Protein AF-A0A2V8P0C4-F1 (afdb_monomer)

pLDDT: mean 92.8, std 8.87, range [53.69, 98.69]

Mean predicted aligned error: 3.88 Å

Nearest PDB structures (foldseek):
  5lyp-assembly1_A  TM=5.791E-01  e=6.170E-03  Saccharomyces cerevisiae
  6fdp-assembly1_A  TM=5.799E-01  e=1.226E-02  Homo sapiens
  5lyn-assembly1_B  TM=6.003E-01  e=1.816E-02  Saccharomyces cerevisiae
  7o04-assembly1_B  TM=5.381E-01  e=5.613E-02  Shigella flexneri
  7qij-assembly2_LC  TM=5.746E-01  e=1.176E+00  Yersinia enterocolitica

Solvent-accessible surface area (backbone atoms only — not comparable to full-atom values): 7262 Å² total; per-residue (Å²): 135,60,73,71,58,55,54,53,35,53,48,24,46,50,52,14,50,54,26,43,75,69,69,37,25,73,61,13,38,52,26,28,52,52,24,42,70,75,44,77,85,46,58,66,54,46,22,55,35,18,18,30,26,21,70,63,68,40,47,69,63,16,52,52,42,52,54,48,64,75,67,50,89,65,84,62,58,38,49,48,49,16,49,25,29,40,37,68,64,38,53,69,61,17,53,54,25,43,51,51,17,58,78,66,66,43,73,73,58,81,47,53,90,75,44,72,79,44,61,88,43,66,83,37,69,71,47,52,50,48,38,55,74,75,71,103

Foldseek 3Di:
DDPVLVVQLVVLQVQLLVCVVVVVLVSSLVSLVVSCVSPPDDLLSLLSNLLSCLSVVVPVSSVVSLVCSVPDPDDHQLQSSLLSCLSNVVQVSSLVSLVVNVVVVPPVCVCVVPRPSCVVVPPPPSSVVSCVSVPD

Sequence (136 aa):
MNASLASVLAGHIFLGYIFAAKKRYPEAIAEYQKALSLEKESTSTECYLGYAYAMSGKHSEALALLQKLKTTKEYVSPAELAILCVGLGNKEEALDLLGKAYEAHDLQLRHLNVEPHNDSLRAEPRFQDLVRRVGL

Secondary structure (DSSP, 8-state):
--HHHHHHHHHHHHHHHHHHHTT-HHHHHHHHHHHHHHSS--HHHHHHHHHHHHHTT-HHHHHHHHHHHHH-SS---HHHHHHHHHHTT-HHHHHHHHHHHHHTT-GGGGGTTT-GGGGGTTT-HHHHHHHHHHT-

Radius of gyration: 14.5 Å; Cα contacts (8 Å, |Δi|>4): 176; chains: 1; bounding box: 34×32×40 Å

Structure (mmCIF, N/CA/C/O backbone):
data_AF-A0A2V8P0C4-F1
#
_entry.id   AF-A0A2V8P0C4-F1
#
loop_
_atom_site.group_PDB
_atom_site.id
_atom_site.type_symbol
_atom_site.label_atom_id
_atom_site.label_alt_id
_atom_site.label_comp_id
_atom_site.label_asym_id
_atom_site.label_entity_id
_atom_site.label_seq_id
_atom_site.pdbx_PDB_ins_code
_atom_site.Cartn_x
_atom_site.Cartn_y
_atom_site.Cartn_z
_atom_site.occupancy
_atom_site.B_iso_or_equiv
_atom_site.auth_seq_id
_atom_site.auth_comp_id
_atom_site.auth_asym_id
_atom_site.auth_atom_id
_atom_site.pdbx_PDB_model_num
ATOM 1 N N . MET A 1 1 ? 17.625 8.978 19.530 1.00 53.69 1 MET A N 1
ATOM 2 C CA . MET A 1 1 ? 17.038 7.637 19.313 1.00 53.69 1 MET A CA 1
ATOM 3 C C . MET A 1 1 ? 18.115 6.598 19.620 1.00 53.69 1 MET A C 1
ATOM 5 O O . MET A 1 1 ? 19.199 6.720 19.067 1.00 53.69 1 MET A O 1
ATOM 9 N N . ASN A 1 2 ? 17.900 5.674 20.565 1.00 56.72 2 ASN A N 1
ATOM 10 C CA . ASN A 1 2 ? 18.913 4.680 20.958 1.00 56.72 2 ASN A CA 1
ATOM 11 C C . ASN A 1 2 ? 18.925 3.526 19.934 1.00 56.72 2 ASN A C 1
ATOM 13 O O . ASN A 1 2 ? 17.853 3.044 19.572 1.00 56.72 2 ASN A O 1
ATOM 17 N N . ALA A 1 3 ? 20.097 3.077 19.472 1.00 62.91 3 ALA A N 1
ATOM 18 C CA . ALA A 1 3 ? 20.230 2.099 18.378 1.00 62.91 3 ALA A CA 1
ATOM 19 C C . ALA A 1 3 ? 19.477 0.773 18.630 1.00 62.91 3 ALA A C 1
ATOM 21 O O . ALA A 1 3 ? 19.009 0.137 17.691 1.00 62.91 3 ALA A O 1
ATOM 22 N N . SER A 1 4 ? 19.302 0.402 19.903 1.00 62.56 4 SER A N 1
ATOM 23 C CA . SER A 1 4 ? 18.531 -0.771 20.343 1.00 62.56 4 SER A CA 1
ATOM 24 C C . SER A 1 4 ? 17.017 -0.646 20.100 1.00 62.56 4 SER A C 1
ATOM 26 O O . SER A 1 4 ? 16.356 -1.620 19.764 1.00 62.56 4 SER A O 1
ATOM 28 N N . LEU A 1 5 ? 16.444 0.556 20.209 1.00 63.19 5 LEU A N 1
ATOM 29 C CA . LEU A 1 5 ? 15.011 0.762 19.952 1.00 63.19 5 LEU A CA 1
ATOM 30 C C . LEU A 1 5 ? 14.708 0.790 18.450 1.00 63.19 5 LEU A C 1
ATOM 32 O O . LEU A 1 5 ? 13.684 0.267 18.020 1.00 63.19 5 LEU A O 1
ATOM 36 N N . ALA A 1 6 ? 15.627 1.337 17.651 1.00 62.94 6 ALA A N 1
ATOM 37 C CA . ALA A 1 6 ? 15.503 1.367 16.196 1.00 62.94 6 ALA A CA 1
ATOM 38 C C . ALA A 1 6 ? 15.567 -0.041 15.573 1.00 62.94 6 ALA A C 1
ATOM 40 O O . ALA A 1 6 ? 14.825 -0.331 14.637 1.00 62.94 6 ALA A O 1
ATOM 41 N N . SER A 1 7 ? 16.408 -0.939 16.104 1.00 66.19 7 SER A N 1
ATOM 42 C CA . SER A 1 7 ? 16.492 -2.323 15.618 1.00 66.19 7 SER A CA 1
ATOM 43 C C . SER A 1 7 ? 15.249 -3.149 15.966 1.00 66.19 7 SER A C 1
ATOM 45 O O . SER A 1 7 ? 14.793 -3.939 15.141 1.00 66.19 7 SER A O 1
ATOM 47 N N . VAL A 1 8 ? 14.661 -2.936 17.148 1.00 76.88 8 VAL A N 1
ATOM 48 C CA . VAL A 1 8 ? 13.409 -3.594 17.560 1.00 76.88 8 VAL A CA 1
ATOM 49 C C . VAL A 1 8 ? 12.229 -3.107 16.714 1.00 76.88 8 VAL A C 1
ATOM 51 O O . VAL A 1 8 ? 11.462 -3.925 16.209 1.00 76.88 8 VAL A O 1
ATOM 54 N N . LEU A 1 9 ? 12.125 -1.795 16.482 1.00 81.81 9 LEU A N 1
ATOM 55 C CA . LEU A 1 9 ? 11.131 -1.197 15.586 1.00 81.81 9 LEU A CA 1
ATOM 56 C C . LEU A 1 9 ? 11.216 -1.782 14.166 1.00 81.81 9 LEU A C 1
ATOM 58 O O . LEU A 1 9 ? 10.221 -2.286 13.642 1.00 81.81 9 LEU A O 1
ATOM 62 N N . ALA A 1 10 ? 12.408 -1.755 13.560 1.00 80.50 10 ALA A N 1
ATOM 63 C CA . ALA A 1 10 ? 12.626 -2.273 12.210 1.00 80.50 10 ALA A CA 1
ATOM 64 C C . ALA A 1 10 ? 12.294 -3.773 12.104 1.00 80.50 10 ALA A C 1
ATOM 66 O O . ALA A 1 10 ? 11.757 -4.219 11.089 1.00 80.50 10 ALA A O 1
ATOM 67 N N . GLY A 1 11 ? 12.553 -4.543 13.168 1.00 87.00 11 GLY A N 1
ATOM 68 C CA . GLY A 1 11 ? 12.177 -5.953 13.257 1.00 87.00 11 GLY A CA 1
ATOM 69 C C . GLY A 1 11 ? 10.665 -6.174 13.177 1.00 87.00 11 GLY A C 1
ATOM 70 O O . GLY A 1 11 ? 10.216 -7.036 12.421 1.00 87.00 11 GLY A O 1
ATOM 71 N N . HIS A 1 12 ? 9.874 -5.371 13.894 1.00 91.38 12 HIS A N 1
ATOM 72 C CA . HIS A 1 12 ? 8.411 -5.445 13.844 1.00 91.38 12 HIS A CA 1
ATOM 73 C C . HIS A 1 12 ? 7.854 -5.080 12.461 1.00 91.38 12 HIS A C 1
ATOM 75 O O . HIS A 1 12 ? 6.996 -5.791 11.940 1.00 91.38 12 HIS A O 1
ATOM 81 N N . ILE A 1 13 ? 8.382 -4.034 11.816 1.00 91.38 13 ILE A N 1
ATOM 82 C CA . ILE A 1 13 ? 7.963 -3.643 10.458 1.00 91.38 13 ILE A CA 1
ATOM 83 C C . ILE A 1 13 ? 8.258 -4.770 9.459 1.00 91.38 13 ILE A C 1
ATOM 85 O O . ILE A 1 13 ? 7.388 -5.154 8.674 1.00 91.38 13 ILE A O 1
ATOM 89 N N . PHE A 1 14 ? 9.463 -5.346 9.517 1.00 92.44 14 PHE A N 1
ATOM 90 C CA . PHE A 1 14 ? 9.853 -6.428 8.617 1.00 92.44 14 PHE A CA 1
ATOM 91 C C . PHE A 1 14 ? 9.024 -7.698 8.844 1.00 92.44 14 PHE A C 1
ATOM 93 O O . PHE A 1 14 ? 8.542 -8.297 7.884 1.00 92.44 14 PHE A O 1
ATOM 100 N N . LEU A 1 15 ? 8.788 -8.094 10.100 1.00 94.81 15 LEU A N 1
ATOM 101 C CA . LEU A 1 15 ? 7.903 -9.22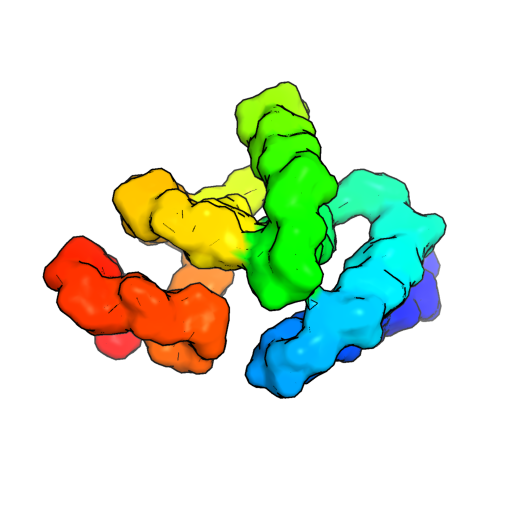0 10.410 1.00 94.81 15 LEU A CA 1
ATOM 102 C C . LEU A 1 15 ? 6.480 -8.978 9.903 1.00 94.81 15 LEU A C 1
ATOM 104 O O . LEU A 1 15 ? 5.899 -9.879 9.297 1.00 94.81 15 LEU A O 1
ATOM 108 N N . GLY A 1 16 ? 5.950 -7.766 10.086 1.00 96.00 16 GLY A N 1
ATOM 109 C CA . GLY A 1 16 ? 4.649 -7.373 9.552 1.00 96.00 16 GLY A CA 1
ATOM 110 C C . GLY A 1 16 ? 4.574 -7.562 8.038 1.00 96.00 16 GLY A C 1
ATOM 111 O O . GLY A 1 16 ? 3.650 -8.205 7.535 1.00 96.00 16 GLY A O 1
ATOM 112 N N . TYR A 1 17 ? 5.605 -7.110 7.323 1.00 92.81 17 TYR A N 1
ATOM 113 C CA . TYR A 1 17 ? 5.711 -7.257 5.872 1.00 92.81 17 TYR A CA 1
ATOM 114 C C . TYR A 1 17 ? 5.753 -8.731 5.442 1.00 92.81 17 TYR A C 1
ATOM 116 O O . TYR A 1 17 ? 5.000 -9.148 4.560 1.00 92.81 17 TYR A O 1
ATOM 124 N N . ILE A 1 18 ? 6.554 -9.561 6.117 1.00 94.38 18 ILE A N 1
ATOM 125 C CA . ILE A 1 18 ? 6.635 -11.000 5.830 1.00 94.38 18 ILE A CA 1
ATOM 126 C C . ILE A 1 18 ? 5.305 -11.712 6.108 1.00 94.38 18 ILE A C 1
ATOM 128 O O . ILE A 1 18 ? 4.900 -12.590 5.339 1.00 94.38 18 ILE A O 1
ATOM 132 N N . PHE A 1 19 ? 4.601 -11.355 7.183 1.00 97.12 19 PHE A N 1
ATOM 133 C CA . PHE A 1 19 ? 3.277 -11.906 7.461 1.00 97.12 19 PHE A CA 1
ATOM 134 C C . PHE A 1 19 ? 2.255 -11.483 6.402 1.00 97.12 19 PHE A C 1
ATOM 136 O O . PHE A 1 19 ? 1.519 -12.339 5.905 1.00 97.12 19 PHE A O 1
ATOM 143 N N . ALA A 1 20 ? 2.258 -10.215 5.985 1.00 95.56 20 ALA A N 1
ATOM 144 C CA . ALA A 1 20 ? 1.381 -9.714 4.930 1.00 95.56 20 ALA A CA 1
ATOM 145 C C . ALA A 1 20 ? 1.635 -10.424 3.588 1.00 95.56 20 ALA A C 1
ATOM 147 O O . ALA A 1 20 ? 0.683 -10.857 2.938 1.00 95.56 20 ALA A O 1
ATOM 148 N N . ALA A 1 21 ? 2.902 -10.641 3.214 1.00 92.62 21 ALA A N 1
ATOM 149 C CA . ALA A 1 21 ? 3.279 -11.401 2.019 1.00 92.62 21 ALA A CA 1
ATOM 150 C C . ALA A 1 21 ? 2.792 -12.862 2.072 1.00 92.62 21 ALA A C 1
ATOM 152 O O . ALA A 1 21 ? 2.384 -13.432 1.062 1.00 92.62 21 ALA A O 1
ATOM 153 N N . LYS A 1 22 ? 2.756 -13.463 3.269 1.00 94.88 22 LYS A N 1
ATOM 154 C CA . LYS A 1 22 ? 2.175 -14.795 3.518 1.00 94.88 22 LYS A CA 1
ATOM 155 C C . LYS A 1 22 ? 0.648 -14.788 3.671 1.00 94.88 22 LYS A C 1
ATOM 157 O O . LYS A 1 22 ? 0.082 -15.819 4.028 1.00 94.88 22 LYS A O 1
ATOM 162 N N . LYS A 1 23 ? -0.016 -13.650 3.434 1.00 95.56 23 LYS A N 1
ATOM 163 C CA . LYS A 1 23 ? -1.462 -13.438 3.636 1.00 95.56 23 LYS A CA 1
ATOM 164 C C . LYS A 1 23 ? -1.934 -13.695 5.076 1.00 95.56 23 LYS A C 1
ATOM 166 O O . LYS A 1 23 ? -3.114 -13.922 5.329 1.00 95.56 23 LYS A O 1
ATOM 171 N N . ARG A 1 24 ? -1.012 -13.638 6.040 1.00 98.00 24 ARG A N 1
ATOM 172 C CA . ARG A 1 24 ? -1.255 -13.757 7.485 1.00 98.00 24 ARG A CA 1
ATOM 173 C C . ARG A 1 24 ? -1.523 -12.373 8.067 1.00 98.00 24 ARG A C 1
ATOM 175 O O . ARG A 1 24 ? -0.720 -11.807 8.803 1.00 98.00 24 ARG A O 1
ATOM 182 N N . TYR A 1 25 ? -2.631 -11.780 7.635 1.00 97.88 25 TYR A N 1
ATOM 183 C CA . TYR A 1 25 ? -2.948 -10.386 7.938 1.00 97.88 25 TYR A CA 1
ATOM 184 C C . TYR A 1 25 ? -3.157 -10.089 9.434 1.00 97.88 25 TYR A C 1
ATOM 186 O O . TYR A 1 25 ? -2.696 -9.035 9.866 1.00 97.88 25 TYR A O 1
ATOM 194 N N . PRO A 1 26 ? -3.777 -10.964 10.256 1.00 98.19 26 PRO A N 1
ATOM 195 C CA . PRO A 1 26 ? -3.891 -10.719 11.696 1.00 98.19 26 PRO A CA 1
ATOM 196 C C . PRO A 1 26 ? -2.533 -10.551 12.389 1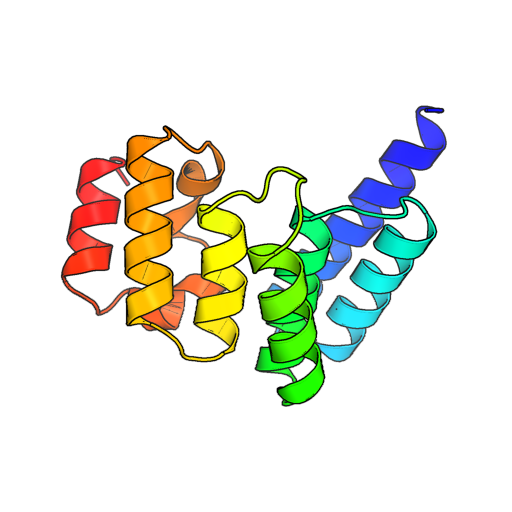.00 98.19 26 PRO A C 1
ATOM 198 O O . PRO A 1 26 ? -2.359 -9.634 13.190 1.00 98.19 26 PRO A O 1
ATOM 201 N N . GLU A 1 27 ? -1.557 -11.392 12.050 1.00 98.19 27 GLU A N 1
ATOM 202 C CA . GLU A 1 27 ? -0.196 -11.290 12.575 1.00 98.19 27 GLU A CA 1
ATOM 203 C C . GLU A 1 27 ? 0.525 -10.055 12.032 1.00 98.19 27 GLU A C 1
ATOM 205 O O . GLU A 1 27 ? 1.183 -9.356 12.798 1.00 98.19 27 GLU A O 1
ATOM 210 N N . ALA A 1 28 ? 0.345 -9.728 10.747 1.00 98.00 28 ALA A N 1
ATOM 211 C CA . ALA A 1 28 ? 0.899 -8.506 10.167 1.00 98.00 28 ALA A CA 1
ATOM 212 C C . ALA A 1 28 ? 0.413 -7.249 10.906 1.00 98.00 28 ALA A C 1
ATOM 214 O O . ALA A 1 28 ? 1.216 -6.407 11.303 1.00 98.00 28 ALA A O 1
ATOM 215 N N . ILE A 1 29 ? -0.899 -7.164 11.155 1.00 98.50 29 ILE A N 1
ATOM 216 C CA . ILE A 1 29 ? -1.530 -6.077 11.914 1.00 98.50 29 ILE A CA 1
ATOM 217 C C . ILE A 1 29 ? -0.909 -5.962 13.307 1.00 98.50 29 ILE A C 1
ATOM 219 O O . ILE A 1 29 ? -0.551 -4.860 13.717 1.00 98.50 29 ILE A O 1
ATOM 223 N N . ALA A 1 30 ? -0.761 -7.080 14.023 1.00 97.62 30 ALA A N 1
ATOM 224 C CA . ALA A 1 30 ? -0.200 -7.074 15.371 1.00 97.62 30 ALA A CA 1
ATOM 225 C C . ALA A 1 30 ? 1.243 -6.545 15.392 1.00 97.62 30 ALA A C 1
ATOM 227 O O . ALA A 1 30 ? 1.599 -5.766 16.276 1.00 97.62 30 ALA A O 1
ATOM 228 N N . GLU A 1 31 ? 2.071 -6.928 14.419 1.00 97.56 31 GLU A N 1
ATOM 229 C CA . GLU A 1 31 ? 3.457 -6.461 14.335 1.00 97.56 31 GLU A CA 1
ATOM 230 C C . GLU A 1 31 ? 3.551 -4.977 13.947 1.00 97.56 31 GLU A C 1
ATOM 232 O O . GLU A 1 31 ? 4.283 -4.226 14.591 1.00 97.56 31 GLU A O 1
ATOM 237 N N . TYR A 1 32 ? 2.749 -4.500 12.991 1.00 96.88 32 TYR A N 1
ATOM 238 C CA . TYR A 1 32 ? 2.710 -3.070 12.661 1.00 96.88 32 TYR A CA 1
ATOM 239 C C . TYR A 1 32 ? 2.186 -2.206 13.816 1.00 96.88 32 TYR A C 1
ATOM 241 O O . TYR A 1 32 ? 2.710 -1.123 14.065 1.00 96.88 32 TYR A O 1
ATOM 249 N N . GLN A 1 33 ? 1.194 -2.685 14.572 1.00 95.81 33 GLN A N 1
ATOM 250 C CA . GLN A 1 33 ? 0.712 -1.994 15.772 1.00 95.81 33 GLN A CA 1
ATOM 251 C C . GLN A 1 33 ? 1.791 -1.914 16.860 1.00 95.81 33 GLN A C 1
ATOM 253 O O . GLN A 1 33 ? 1.937 -0.870 17.496 1.00 95.81 33 GLN A O 1
ATOM 258 N N . LYS A 1 34 ? 2.583 -2.979 17.056 1.00 94.44 34 LYS A N 1
ATOM 259 C CA . LYS A 1 34 ? 3.744 -2.940 17.959 1.00 94.44 34 LYS A CA 1
ATOM 260 C C . LYS A 1 34 ? 4.775 -1.922 17.486 1.00 94.44 34 LYS A C 1
ATOM 262 O O . LYS A 1 34 ? 5.228 -1.126 18.305 1.00 94.44 34 LYS A O 1
ATOM 267 N N . ALA A 1 35 ? 5.093 -1.888 16.190 1.00 93.00 35 ALA A N 1
ATOM 268 C CA . ALA A 1 35 ? 5.996 -0.884 15.629 1.00 93.00 35 ALA A CA 1
ATOM 269 C C . ALA A 1 35 ? 5.509 0.547 15.931 1.00 93.00 35 ALA A C 1
ATOM 271 O O . ALA A 1 35 ? 6.250 1.337 16.512 1.00 93.00 35 ALA A O 1
ATOM 272 N N . LEU A 1 36 ? 4.230 0.841 15.674 1.00 92.19 36 LEU A N 1
ATOM 273 C CA . LEU A 1 36 ? 3.622 2.152 15.954 1.00 92.19 36 LEU A CA 1
ATOM 274 C C . LEU A 1 36 ? 3.513 2.495 17.451 1.00 92.19 36 LEU A C 1
ATOM 276 O O . LEU A 1 36 ? 3.360 3.660 17.814 1.00 92.19 36 LEU A O 1
ATOM 280 N N . SER A 1 37 ? 3.574 1.500 18.340 1.00 90.94 37 SER A N 1
ATOM 281 C CA . SER A 1 37 ? 3.641 1.737 19.789 1.00 90.94 37 SER A CA 1
ATOM 282 C C . SER A 1 37 ? 5.035 2.173 20.256 1.00 90.94 37 SER A C 1
ATOM 284 O O . SER A 1 37 ? 5.151 2.851 21.276 1.00 90.94 37 SER A O 1
ATOM 286 N N . LEU A 1 38 ? 6.080 1.794 19.509 1.00 87.50 38 LEU A N 1
ATOM 287 C CA . LEU A 1 38 ? 7.479 2.134 19.787 1.00 87.50 38 LEU A CA 1
ATOM 288 C C . LEU A 1 38 ? 7.883 3.457 19.132 1.00 87.50 38 LEU A C 1
ATOM 290 O O . LEU A 1 38 ? 8.609 4.244 19.737 1.00 87.50 38 LEU A O 1
ATOM 294 N N . GLU A 1 39 ? 7.397 3.704 17.917 1.00 80.19 39 GLU A N 1
ATOM 295 C CA . GLU A 1 39 ? 7.503 4.982 17.223 1.00 80.19 39 GLU A CA 1
ATOM 296 C C . GLU A 1 39 ? 6.098 5.478 16.909 1.00 80.19 39 GLU A C 1
ATOM 298 O O . GLU A 1 39 ? 5.419 5.000 15.998 1.00 80.19 39 GLU A O 1
ATOM 303 N N . LYS A 1 40 ? 5.654 6.443 17.711 1.00 71.94 40 LYS A N 1
ATOM 304 C CA . LYS A 1 40 ? 4.382 7.104 17.476 1.00 71.94 40 LYS A CA 1
ATOM 305 C C . LYS A 1 40 ? 4.550 7.963 16.221 1.00 71.94 40 LYS A C 1
ATOM 307 O O . LYS A 1 40 ? 5.399 8.842 16.235 1.00 71.94 40 LYS A O 1
ATOM 312 N N . GLU A 1 41 ? 3.738 7.689 15.198 1.00 74.12 41 GLU A N 1
ATOM 313 C CA . GLU A 1 41 ? 3.657 8.436 13.924 1.00 74.12 41 GLU A CA 1
ATOM 314 C C . GLU A 1 41 ? 4.731 8.051 12.885 1.00 74.12 41 GLU A C 1
ATOM 316 O O . GLU A 1 41 ? 5.663 8.787 12.591 1.00 74.12 41 GLU A O 1
ATOM 321 N N . SER A 1 42 ? 4.557 6.868 12.281 1.00 91.12 42 SER A N 1
ATOM 322 C CA . SER A 1 42 ? 5.297 6.430 11.089 1.00 91.12 42 SER A CA 1
ATOM 323 C C . SER A 1 42 ? 4.326 6.262 9.919 1.00 91.12 42 SER A C 1
ATOM 325 O O . SER A 1 42 ? 3.630 5.247 9.831 1.00 91.12 42 SER A O 1
ATOM 327 N N . THR A 1 43 ? 4.271 7.242 9.011 1.00 94.75 43 THR A N 1
ATOM 328 C CA . THR A 1 43 ? 3.353 7.232 7.851 1.00 94.75 43 THR A CA 1
ATOM 329 C C . THR A 1 43 ? 3.541 5.999 6.961 1.00 94.75 43 THR A C 1
ATOM 331 O O . THR A 1 43 ? 2.563 5.423 6.486 1.00 94.75 43 THR A O 1
ATOM 334 N N . SER A 1 44 ? 4.784 5.535 6.808 1.00 93.25 44 SER A N 1
ATOM 335 C CA . SER A 1 44 ? 5.131 4.289 6.110 1.00 93.25 44 SER A CA 1
ATOM 336 C C . SER A 1 44 ? 4.491 3.067 6.783 1.00 93.25 44 SER A C 1
ATOM 338 O O . SER A 1 44 ? 3.740 2.317 6.153 1.00 93.25 44 SER A O 1
ATOM 340 N N . THR A 1 45 ? 4.691 2.901 8.097 1.00 95.81 45 THR A N 1
ATOM 341 C CA . THR A 1 45 ? 4.095 1.786 8.857 1.00 95.81 45 THR A CA 1
ATOM 342 C C . THR A 1 45 ? 2.565 1.841 8.832 1.00 95.81 45 THR A C 1
ATOM 344 O O . THR A 1 45 ? 1.907 0.805 8.752 1.00 95.81 45 THR A O 1
ATOM 347 N N . GLU A 1 46 ? 1.983 3.041 8.843 1.00 97.44 46 GLU A N 1
ATOM 348 C CA . GLU A 1 46 ? 0.540 3.249 8.710 1.00 97.44 46 GLU A CA 1
ATOM 349 C C . GLU A 1 46 ? 0.002 2.834 7.333 1.00 97.44 46 GLU A C 1
ATOM 351 O O . GLU A 1 46 ? -1.073 2.234 7.270 1.00 97.44 46 GLU A O 1
ATOM 356 N N . CYS A 1 47 ? 0.742 3.066 6.242 1.00 97.50 47 CYS A N 1
ATOM 357 C CA . CYS A 1 47 ? 0.367 2.580 4.909 1.00 97.50 47 CYS A CA 1
ATOM 358 C C . CYS A 1 47 ? 0.295 1.046 4.876 1.00 97.50 47 CYS A C 1
ATOM 360 O O . CYS A 1 47 ? -0.710 0.475 4.440 1.00 97.50 47 CYS A O 1
ATOM 362 N N . TYR A 1 48 ? 1.322 0.366 5.401 1.00 96.94 48 TYR A N 1
ATOM 363 C CA . TYR A 1 48 ? 1.346 -1.098 5.457 1.00 96.94 48 TYR A CA 1
ATOM 364 C C . TYR A 1 48 ? 0.274 -1.677 6.388 1.00 96.94 48 TYR A C 1
ATOM 366 O O . TYR A 1 48 ? -0.367 -2.679 6.056 1.00 96.94 48 TYR A O 1
ATOM 374 N N . LEU A 1 49 ? 0.029 -1.031 7.533 1.00 98.00 49 LEU A N 1
ATOM 375 C CA . LEU A 1 49 ? -1.055 -1.406 8.438 1.00 98.00 49 LEU A CA 1
ATOM 376 C C . LEU A 1 49 ? -2.418 -1.265 7.755 1.00 98.00 49 LEU A C 1
ATOM 378 O O . LEU A 1 49 ? -3.242 -2.175 7.840 1.00 98.00 49 LEU A O 1
ATOM 382 N N . GLY A 1 50 ? -2.647 -0.159 7.046 1.00 98.31 50 GLY A N 1
ATOM 383 C CA . GLY A 1 50 ? -3.870 0.048 6.284 1.00 98.31 50 GLY A CA 1
ATOM 384 C C . GLY A 1 50 ? -4.069 -1.029 5.215 1.00 98.31 50 GLY A C 1
ATOM 385 O O . GLY A 1 50 ? -5.174 -1.551 5.077 1.00 98.31 50 GLY A O 1
ATOM 386 N N . TYR A 1 51 ? -3.007 -1.407 4.495 1.00 98.19 51 TYR A N 1
ATOM 387 C CA . TYR A 1 51 ? -3.067 -2.497 3.519 1.00 98.19 51 TYR A CA 1
ATOM 388 C C . TYR A 1 51 ? -3.478 -3.812 4.191 1.00 98.19 51 TYR A C 1
ATOM 390 O O . TYR A 1 51 ? -4.396 -4.489 3.729 1.00 98.19 51 TYR A O 1
ATOM 398 N N . ALA A 1 52 ? -2.862 -4.154 5.327 1.00 98.19 52 ALA A N 1
ATOM 399 C CA . ALA A 1 52 ? -3.213 -5.359 6.073 1.00 98.19 52 ALA A CA 1
ATOM 400 C C . ALA A 1 52 ? -4.657 -5.320 6.613 1.00 98.19 52 ALA A C 1
ATOM 402 O O . ALA A 1 52 ? -5.344 -6.346 6.618 1.00 98.19 52 ALA A O 1
ATOM 403 N N . TYR A 1 53 ? -5.160 -4.149 7.020 1.00 98.69 53 TYR A N 1
ATOM 404 C CA . TYR A 1 53 ? -6.572 -3.978 7.365 1.00 98.69 53 TYR A CA 1
ATOM 405 C C . TYR A 1 53 ? -7.486 -4.243 6.170 1.00 98.69 53 TYR A C 1
ATOM 407 O O . TYR A 1 53 ? -8.386 -5.076 6.279 1.00 98.69 53 TYR A O 1
ATOM 415 N N . ALA A 1 54 ? -7.221 -3.627 5.019 1.00 98.31 54 ALA A N 1
ATOM 416 C CA . ALA A 1 54 ? -8.044 -3.808 3.828 1.00 98.31 54 ALA A CA 1
ATOM 417 C C . ALA A 1 54 ? -8.095 -5.287 3.404 1.00 98.31 54 ALA A C 1
ATOM 419 O O . ALA A 1 54 ? -9.171 -5.872 3.277 1.00 98.31 54 ALA A O 1
ATOM 420 N N . MET A 1 55 ? -6.931 -5.939 3.336 1.00 97.62 55 MET A N 1
ATOM 421 C CA . MET A 1 55 ? -6.822 -7.348 2.950 1.00 97.62 55 MET A CA 1
ATOM 422 C C . MET A 1 55 ? -7.411 -8.334 3.974 1.00 97.62 55 MET A C 1
ATOM 424 O O . MET A 1 55 ? -7.743 -9.463 3.616 1.00 97.62 55 MET A O 1
ATOM 428 N N . SER A 1 56 ? -7.570 -7.929 5.240 1.00 97.94 56 SER A N 1
ATOM 429 C CA . SER A 1 56 ? -8.249 -8.724 6.279 1.00 97.94 56 SER A CA 1
ATOM 430 C C . SER A 1 56 ? -9.754 -8.454 6.383 1.00 97.94 56 SER A C 1
ATOM 432 O O . SER A 1 56 ? -10.406 -8.968 7.291 1.00 97.94 56 SER A O 1
ATOM 434 N N . GLY A 1 57 ? -10.319 -7.653 5.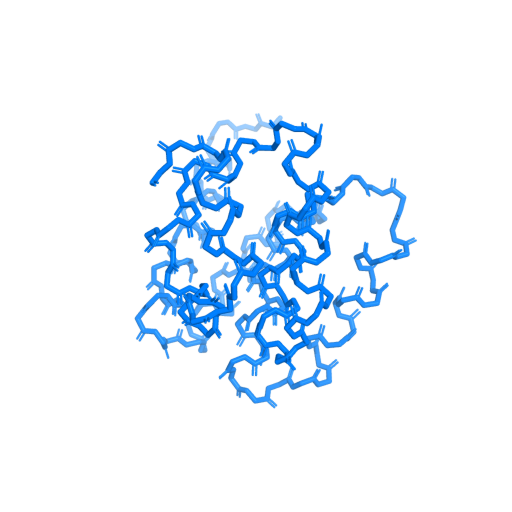475 1.00 97.75 57 GLY A N 1
ATOM 435 C CA . GLY A 1 57 ? -11.738 -7.296 5.466 1.00 97.75 57 GLY A CA 1
ATOM 436 C C . GLY A 1 57 ? -12.102 -6.118 6.375 1.00 97.75 57 GLY A C 1
ATOM 437 O O . GLY A 1 57 ? -13.253 -5.679 6.360 1.00 97.75 57 GLY A O 1
ATOM 438 N N . LYS A 1 58 ? -11.136 -5.550 7.104 1.00 98.50 58 LYS A N 1
ATOM 439 C CA . LYS A 1 58 ? -11.287 -4.387 7.994 1.00 98.50 58 LYS A CA 1
ATOM 440 C C . LYS A 1 58 ? -11.260 -3.072 7.207 1.00 98.50 58 LYS A C 1
ATOM 442 O O . LYS A 1 58 ? -10.374 -2.232 7.354 1.00 98.50 58 LYS A O 1
ATOM 447 N N . HIS A 1 59 ? -12.222 -2.928 6.298 1.00 97.69 59 HIS A N 1
ATOM 448 C CA . HIS A 1 59 ? -12.268 -1.826 5.333 1.00 97.69 59 HIS A CA 1
ATOM 449 C C . HIS A 1 59 ? -12.421 -0.462 6.009 1.00 97.69 59 HIS A C 1
ATOM 451 O O . HIS A 1 59 ? -11.797 0.504 5.577 1.00 97.69 59 HIS A O 1
ATOM 457 N N . SER A 1 60 ? -13.210 -0.379 7.082 1.00 98.31 60 S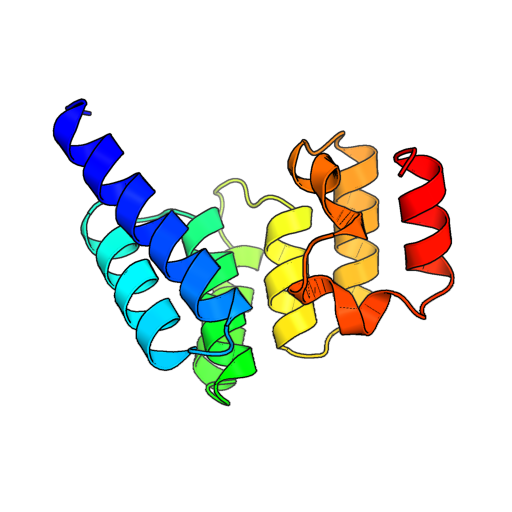ER A N 1
ATOM 458 C CA . SER A 1 60 ? -13.426 0.868 7.820 1.00 98.31 60 SER A CA 1
ATOM 459 C C . SER A 1 60 ? -12.122 1.408 8.412 1.00 98.31 60 SER A C 1
ATOM 461 O O . SER A 1 60 ? -11.825 2.593 8.273 1.00 98.31 60 SER A O 1
ATOM 463 N N . GLU A 1 61 ? -11.307 0.543 9.018 1.00 98.62 61 GLU A N 1
ATOM 464 C CA . GLU A 1 61 ? -10.008 0.909 9.585 1.00 98.62 61 GLU A CA 1
AT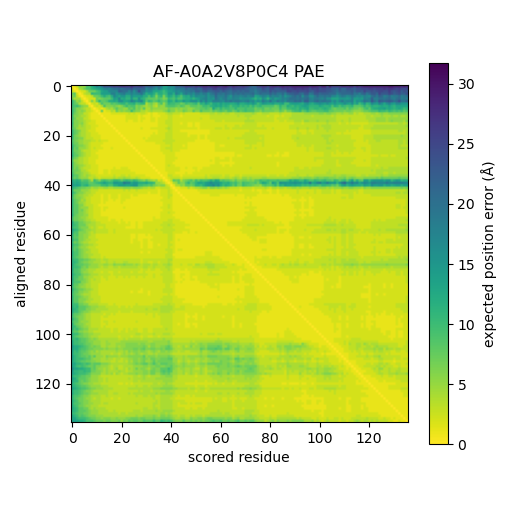OM 465 C C . GLU A 1 61 ? -8.997 1.310 8.503 1.00 98.62 61 GLU A C 1
ATOM 467 O O . GLU A 1 61 ? -8.260 2.284 8.672 1.00 98.62 61 GLU A O 1
ATOM 472 N N . ALA A 1 62 ? -8.988 0.606 7.368 1.00 98.69 62 ALA A N 1
ATOM 473 C CA . ALA A 1 62 ? -8.142 0.952 6.228 1.00 98.69 62 ALA A CA 1
ATOM 474 C C . ALA A 1 62 ? -8.511 2.315 5.617 1.00 98.69 62 ALA A C 1
ATOM 476 O O . ALA A 1 62 ? -7.628 3.129 5.346 1.00 98.69 62 ALA A O 1
ATOM 477 N N . LEU A 1 63 ? -9.807 2.599 5.451 1.00 98.56 63 LEU A N 1
ATOM 478 C CA . LEU A 1 63 ? -10.297 3.890 4.957 1.00 98.56 63 LEU A CA 1
ATOM 479 C C . LEU A 1 63 ? -9.982 5.033 5.927 1.00 98.56 63 LEU A C 1
ATOM 481 O O . LEU A 1 63 ? -9.595 6.115 5.485 1.00 98.56 63 LEU A O 1
ATOM 485 N N . ALA A 1 64 ? -10.093 4.793 7.236 1.00 98.38 64 ALA A N 1
ATOM 486 C CA . ALA A 1 64 ? -9.724 5.777 8.249 1.00 98.38 64 ALA A CA 1
ATOM 487 C C . ALA A 1 64 ? -8.228 6.133 8.176 1.00 98.38 64 ALA A C 1
ATOM 489 O O . ALA A 1 64 ? -7.874 7.314 8.210 1.00 98.38 64 ALA A O 1
ATOM 490 N N . LEU A 1 65 ? -7.349 5.135 8.011 1.00 98.00 65 LEU A N 1
ATOM 491 C CA . LEU A 1 65 ? -5.920 5.380 7.798 1.00 98.00 65 LEU A CA 1
ATOM 492 C C . LEU A 1 65 ? -5.653 6.108 6.481 1.00 98.00 65 LEU A C 1
ATOM 494 O O . LEU A 1 65 ? -4.886 7.066 6.478 1.00 98.00 65 LEU A O 1
ATOM 498 N N . LEU A 1 66 ? -6.319 5.730 5.387 1.00 98.44 66 LEU A N 1
ATOM 499 C CA . LEU A 1 66 ? -6.174 6.424 4.105 1.00 98.44 66 LEU A CA 1
ATOM 500 C C . LEU A 1 66 ? -6.549 7.907 4.229 1.00 98.44 66 LEU A C 1
ATOM 502 O O . LEU A 1 66 ? -5.826 8.774 3.743 1.00 98.44 66 LEU A O 1
ATOM 506 N N . GLN A 1 67 ? -7.661 8.213 4.902 1.00 98.19 67 GLN A N 1
ATOM 507 C CA . GL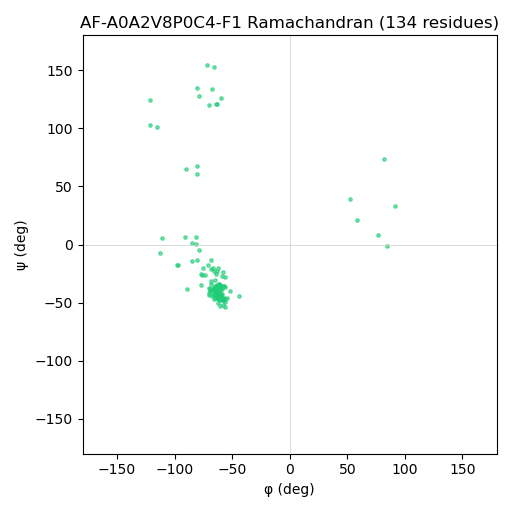N A 1 67 ? -8.093 9.589 5.138 1.00 98.19 67 GLN A CA 1
ATOM 508 C C . GLN A 1 67 ? -7.087 10.361 6.000 1.00 98.19 67 GLN A C 1
ATOM 510 O O . GLN A 1 67 ? -6.749 11.503 5.676 1.00 98.19 67 GLN A O 1
ATOM 515 N N . LYS A 1 68 ? -6.577 9.741 7.070 1.00 97.44 68 LYS A N 1
ATOM 516 C CA . LYS A 1 68 ? -5.526 10.329 7.907 1.00 97.44 68 LYS A CA 1
ATOM 517 C C . LYS A 1 68 ? -4.278 10.650 7.074 1.00 97.44 68 LYS A C 1
ATOM 519 O O . LYS A 1 68 ? -3.814 11.785 7.083 1.00 97.44 68 LYS A O 1
ATOM 524 N N . LEU A 1 69 ? -3.772 9.681 6.313 1.00 97.56 69 LEU A N 1
ATOM 525 C CA . LEU A 1 69 ? -2.559 9.814 5.501 1.00 97.56 69 LEU A CA 1
ATOM 526 C C . LEU A 1 69 ? -2.710 10.838 4.367 1.00 97.56 69 LEU A C 1
ATOM 528 O O . LEU A 1 69 ? -1.747 11.502 4.010 1.00 97.56 69 LEU A O 1
ATOM 532 N N . LYS A 1 70 ? -3.916 11.032 3.824 1.00 96.31 70 LYS A N 1
ATOM 533 C CA . LYS A 1 70 ? -4.179 12.071 2.810 1.00 96.31 70 LYS A CA 1
ATOM 534 C C . LYS A 1 70 ? -4.258 13.492 3.370 1.00 96.31 70 LYS A C 1
ATOM 536 O O . LYS A 1 70 ? -4.168 14.445 2.603 1.00 96.31 70 LYS A O 1
ATOM 541 N N . THR A 1 71 ? -4.492 13.643 4.672 1.00 96.94 71 THR A N 1
ATOM 542 C CA . THR A 1 71 ? -4.721 14.949 5.317 1.00 96.94 71 THR A CA 1
ATOM 543 C C . THR A 1 71 ? -3.607 15.349 6.281 1.00 96.94 71 THR A C 1
ATOM 545 O O . THR A 1 71 ? -3.605 16.477 6.778 1.00 96.94 71 THR A O 1
ATOM 548 N N . THR A 1 72 ? -2.656 14.449 6.545 1.00 95.56 72 THR A N 1
ATOM 549 C CA . THR A 1 72 ? -1.501 14.740 7.392 1.00 95.56 72 THR A CA 1
ATOM 550 C C . THR A 1 72 ? -0.596 15.798 6.760 1.00 95.56 72 THR A C 1
ATOM 552 O O . THR A 1 72 ? -0.539 15.962 5.543 1.00 95.56 72 THR A O 1
ATOM 555 N N . LYS A 1 73 ? 0.114 16.538 7.615 1.00 94.56 73 LYS A N 1
ATOM 556 C CA . LYS A 1 73 ? 1.160 17.485 7.198 1.00 94.56 73 LYS A CA 1
ATOM 557 C C . LYS A 1 73 ? 2.516 16.806 7.010 1.00 94.56 73 LYS A C 1
ATOM 559 O O . LYS A 1 73 ? 3.429 17.419 6.464 1.00 94.56 73 LYS A O 1
ATOM 564 N N . GLU A 1 74 ? 2.656 15.584 7.512 1.00 93.31 74 GLU A N 1
ATOM 565 C CA . GLU A 1 74 ? 3.862 14.783 7.350 1.00 93.31 74 GLU A CA 1
ATOM 566 C C . GLU A 1 74 ? 3.996 14.278 5.917 1.00 93.31 74 GLU A C 1
ATOM 568 O O . GLU A 1 74 ? 3.015 14.119 5.192 1.00 93.31 74 GLU A O 1
ATOM 573 N N . TYR A 1 75 ? 5.233 14.014 5.504 1.00 92.44 75 TYR A N 1
ATOM 574 C CA . TYR A 1 75 ? 5.468 13.398 4.210 1.00 92.44 75 TYR A CA 1
ATOM 575 C C . TYR A 1 75 ? 4.949 11.955 4.208 1.00 92.44 75 TYR A C 1
ATOM 577 O O . TYR A 1 75 ? 5.230 11.167 5.114 1.00 92.44 75 TYR A O 1
ATOM 585 N N . VAL A 1 76 ? 4.224 11.606 3.149 1.00 95.19 76 VAL A N 1
ATOM 586 C CA . VAL A 1 76 ? 3.779 10.243 2.865 1.00 95.19 76 VAL A CA 1
ATOM 587 C C . VAL A 1 76 ? 4.333 9.864 1.499 1.00 95.19 76 VAL A C 1
ATOM 589 O O . VAL A 1 76 ? 4.091 10.578 0.524 1.00 95.19 76 VAL A O 1
ATOM 592 N N . SER A 1 77 ? 5.075 8.756 1.421 1.00 95.00 77 SER A N 1
ATOM 593 C CA . SER A 1 77 ? 5.554 8.239 0.136 1.00 95.00 77 SER A CA 1
ATOM 594 C C . SER A 1 77 ? 4.355 7.932 -0.771 1.00 95.00 77 SER A C 1
ATOM 596 O O . SER A 1 77 ? 3.466 7.173 -0.366 1.00 95.00 77 SER A O 1
ATOM 598 N N . PRO A 1 78 ? 4.308 8.470 -2.006 1.00 96.56 78 PRO A N 1
ATOM 599 C CA . PRO A 1 78 ? 3.254 8.120 -2.950 1.00 96.56 78 PRO A CA 1
ATOM 600 C C . PRO A 1 78 ? 3.243 6.621 -3.268 1.00 96.56 78 PRO A C 1
ATOM 602 O O . PRO A 1 78 ? 2.168 6.039 -3.393 1.00 96.56 78 PRO A O 1
ATOM 605 N N . ALA A 1 79 ? 4.415 5.977 -3.337 1.00 96.31 79 ALA A N 1
ATOM 606 C CA . ALA A 1 79 ? 4.509 4.540 -3.573 1.00 96.31 79 ALA A CA 1
ATOM 607 C C . ALA A 1 79 ? 3.890 3.735 -2.423 1.00 96.31 79 ALA A C 1
ATOM 609 O O . ALA A 1 79 ? 3.097 2.834 -2.676 1.00 96.31 79 ALA A O 1
ATOM 610 N N . GLU A 1 80 ? 4.187 4.079 -1.168 1.00 95.50 80 GLU A N 1
ATOM 611 C CA . GLU A 1 80 ? 3.628 3.374 -0.005 1.00 95.50 80 GLU A CA 1
ATOM 612 C C . GLU A 1 80 ? 2.124 3.624 0.152 1.00 95.50 80 GLU A C 1
ATOM 614 O O . GLU A 1 80 ? 1.365 2.696 0.436 1.00 95.50 80 GLU A O 1
ATOM 619 N N . LEU A 1 81 ? 1.658 4.849 -0.113 1.00 97.56 81 LEU A N 1
ATOM 620 C CA . LEU A 1 81 ? 0.228 5.158 -0.109 1.00 97.56 81 LEU A CA 1
ATOM 621 C C . LEU A 1 81 ? -0.523 4.378 -1.198 1.00 97.56 81 LEU A C 1
ATOM 623 O O . LEU A 1 81 ? -1.657 3.946 -0.978 1.00 97.56 81 LEU A O 1
ATOM 627 N N . ALA A 1 82 ? 0.115 4.143 -2.350 1.00 97.50 82 ALA A N 1
ATOM 628 C CA . ALA A 1 82 ? -0.455 3.312 -3.403 1.00 97.50 82 ALA A CA 1
ATOM 629 C C . ALA A 1 82 ? -0.718 1.880 -2.915 1.00 97.50 82 ALA A C 1
ATOM 631 O O . ALA A 1 82 ? -1.752 1.320 -3.264 1.00 97.50 82 ALA A O 1
ATOM 632 N N . ILE A 1 83 ? 0.143 1.313 -2.060 1.00 96.81 83 ILE A N 1
ATOM 633 C CA . ILE A 1 83 ? -0.040 -0.032 -1.479 1.00 96.81 83 ILE A CA 1
ATOM 634 C C . ILE A 1 83 ? -1.370 -0.117 -0.726 1.00 96.81 83 ILE A C 1
ATOM 636 O O . ILE A 1 83 ? -2.142 -1.058 -0.919 1.00 96.81 83 ILE A O 1
ATOM 640 N N . LEU A 1 84 ? -1.677 0.892 0.093 1.00 98.06 84 LEU A N 1
ATOM 641 C CA . LEU A 1 84 ? -2.958 0.986 0.791 1.00 98.06 84 LEU A CA 1
ATOM 642 C C . LEU A 1 84 ? -4.133 1.057 -0.195 1.00 98.06 84 LEU A C 1
ATOM 644 O O . LEU A 1 84 ? -5.107 0.314 -0.050 1.00 98.06 84 LEU A O 1
ATOM 648 N N . CYS A 1 85 ? -4.031 1.899 -1.227 1.00 98.25 85 CYS A N 1
ATOM 649 C CA . CYS A 1 85 ? -5.051 1.990 -2.274 1.00 98.25 85 CYS A CA 1
ATOM 650 C C . CYS A 1 85 ? -5.251 0.653 -3.005 1.00 98.25 85 CYS A C 1
ATOM 652 O O . CYS A 1 85 ? -6.395 0.287 -3.276 1.00 98.25 85 CYS A O 1
ATOM 654 N N . VAL A 1 86 ? -4.184 -0.115 -3.258 1.00 97.50 86 VAL A N 1
ATOM 655 C CA . VAL A 1 86 ? -4.294 -1.462 -3.835 1.00 97.50 86 VAL A CA 1
ATOM 656 C C . VAL A 1 86 ? -5.062 -2.401 -2.910 1.00 97.50 86 VAL A C 1
ATOM 658 O O . VAL A 1 86 ? -5.969 -3.090 -3.374 1.00 97.50 86 VAL A O 1
ATOM 661 N N . GLY A 1 87 ? -4.757 -2.401 -1.608 1.00 97.25 87 GLY A N 1
ATOM 662 C CA . GLY A 1 87 ? -5.479 -3.221 -0.628 1.00 97.25 87 GLY A CA 1
ATOM 663 C C . GLY A 1 87 ? -6.980 -2.921 -0.587 1.00 97.25 87 GLY A C 1
ATOM 664 O O . GLY A 1 87 ? -7.788 -3.830 -0.431 1.00 97.25 87 GLY A O 1
ATOM 665 N N . LEU A 1 88 ? -7.357 -1.655 -0.783 1.00 97.88 88 LEU A N 1
ATOM 666 C CA . LEU A 1 88 ? -8.751 -1.202 -0.864 1.00 97.88 88 LEU A CA 1
ATOM 667 C C . LEU A 1 88 ? -9.418 -1.471 -2.225 1.00 97.88 88 LEU A C 1
ATOM 669 O O . LEU A 1 88 ? -10.601 -1.186 -2.387 1.00 97.88 88 LEU A O 1
ATOM 673 N N . GLY A 1 89 ? -8.682 -1.990 -3.211 1.00 96.75 89 GLY A N 1
ATOM 674 C CA . GLY A 1 89 ? -9.177 -2.203 -4.573 1.00 96.75 89 GLY A CA 1
ATOM 675 C C . GLY A 1 89 ? -9.257 -0.930 -5.427 1.00 96.75 89 GLY A C 1
ATOM 676 O O . GLY A 1 89 ? -9.748 -0.981 -6.555 1.00 96.75 89 GLY A O 1
ATOM 677 N N . ASN A 1 90 ? -8.738 0.202 -4.942 1.00 96.69 90 ASN A N 1
ATOM 678 C CA . ASN A 1 90 ? -8.736 1.491 -5.639 1.00 96.69 90 ASN A CA 1
ATOM 679 C C . ASN A 1 90 ? -7.594 1.557 -6.667 1.00 96.69 90 ASN A C 1
ATOM 681 O O . ASN A 1 90 ? -6.635 2.316 -6.511 1.00 96.69 90 ASN A O 1
ATOM 685 N N . LYS A 1 91 ? -7.689 0.742 -7.723 1.00 96.31 91 LYS A N 1
ATOM 686 C CA . LYS A 1 91 ? -6.620 0.567 -8.720 1.00 96.31 91 LYS A CA 1
ATOM 687 C C . LYS A 1 91 ? -6.194 1.858 -9.417 1.00 96.31 91 LYS A C 1
ATOM 689 O O . LYS A 1 91 ? -4.999 2.111 -9.520 1.00 96.31 91 LYS A O 1
ATOM 694 N N . GLU A 1 92 ? -7.147 2.668 -9.878 1.00 97.44 92 GLU A N 1
ATOM 695 C CA . GLU A 1 92 ? -6.833 3.914 -10.594 1.00 97.44 92 GLU A CA 1
ATOM 696 C C . GLU A 1 92 ? -6.021 4.873 -9.723 1.00 97.44 92 GLU A C 1
ATOM 698 O O . GLU A 1 92 ? -4.986 5.380 -10.147 1.00 97.44 92 GLU A O 1
ATOM 703 N N . GLU A 1 93 ? -6.431 5.043 -8.465 1.00 97.69 93 GLU A N 1
ATOM 704 C CA . GLU A 1 93 ? -5.708 5.900 -7.528 1.00 97.69 93 GLU A CA 1
ATOM 705 C C . GLU A 1 93 ? -4.315 5.345 -7.203 1.00 97.69 93 GLU A C 1
ATOM 707 O O . GLU A 1 93 ? -3.351 6.107 -7.132 1.00 97.69 93 GLU A O 1
ATOM 712 N N . ALA A 1 94 ? -4.180 4.023 -7.052 1.00 98.06 94 ALA A N 1
ATOM 713 C CA . ALA A 1 94 ? -2.874 3.402 -6.869 1.00 98.06 94 ALA A CA 1
ATOM 714 C C . ALA A 1 94 ? -1.945 3.674 -8.066 1.00 98.06 94 ALA A C 1
ATOM 716 O O . ALA A 1 94 ? -0.791 4.046 -7.872 1.00 98.06 94 ALA A O 1
ATOM 717 N N . LEU A 1 95 ? -2.441 3.554 -9.302 1.00 98.31 95 LEU A N 1
ATOM 718 C CA . LEU A 1 95 ? -1.663 3.837 -10.514 1.00 98.31 95 LEU A CA 1
ATOM 719 C C . LEU A 1 95 ? -1.270 5.317 -10.629 1.00 98.31 95 LEU A C 1
ATOM 721 O O . LEU A 1 95 ? -0.147 5.617 -11.036 1.00 98.31 95 LEU A O 1
ATOM 725 N N . ASP A 1 96 ? -2.155 6.240 -10.248 1.00 98.25 96 ASP A N 1
ATOM 726 C CA . ASP A 1 96 ? -1.846 7.674 -10.198 1.00 98.25 96 ASP A CA 1
ATOM 727 C C . ASP A 1 96 ? -0.740 7.976 -9.178 1.00 98.25 96 ASP A C 1
ATOM 729 O O . ASP A 1 96 ? 0.203 8.717 -9.465 1.00 98.25 96 ASP A O 1
ATOM 733 N N . LEU A 1 97 ? -0.831 7.380 -7.987 1.00 98.19 97 LEU A N 1
ATOM 734 C CA . LEU A 1 97 ? 0.168 7.524 -6.930 1.00 98.19 97 LEU A CA 1
ATOM 735 C C . LEU A 1 97 ? 1.521 6.925 -7.326 1.00 98.19 97 LEU A C 1
ATOM 737 O O . LEU A 1 97 ? 2.554 7.548 -7.088 1.00 98.19 97 LEU A O 1
ATOM 741 N N . LEU A 1 98 ? 1.529 5.772 -7.991 1.00 97.75 98 LEU A N 1
ATOM 742 C CA . LEU A 1 98 ? 2.748 5.172 -8.532 1.00 97.75 98 LEU A CA 1
ATOM 743 C C . LEU A 1 98 ? 3.377 6.033 -9.643 1.00 97.75 98 LEU A C 1
ATOM 745 O O . LEU A 1 98 ? 4.600 6.143 -9.719 1.00 97.75 98 LEU A O 1
ATOM 749 N N . GLY A 1 99 ? 2.562 6.702 -10.465 1.00 97.75 99 GLY A N 1
ATOM 750 C CA . GLY A 1 99 ? 3.041 7.704 -11.421 1.00 97.75 99 GLY A CA 1
ATOM 751 C C . GLY A 1 99 ? 3.733 8.885 -10.732 1.00 97.75 99 GLY A C 1
ATOM 752 O O . GLY A 1 99 ? 4.840 9.258 -11.115 1.00 97.75 99 GLY A O 1
ATOM 753 N N . LYS A 1 100 ? 3.139 9.412 -9.655 1.00 97.19 100 LYS A N 1
ATOM 754 C CA . LYS A 1 100 ? 3.761 10.467 -8.831 1.00 97.19 100 LYS A CA 1
ATOM 755 C C . LYS A 1 100 ? 5.053 9.996 -8.166 1.00 97.19 100 LYS A C 1
ATOM 757 O O . LYS A 1 100 ? 6.021 10.747 -8.115 1.00 97.19 100 LYS A O 1
ATOM 762 N N . ALA A 1 101 ? 5.088 8.755 -7.679 1.00 96.94 101 ALA A N 1
ATOM 763 C CA . ALA A 1 101 ? 6.294 8.160 -7.109 1.00 96.94 101 ALA A CA 1
ATOM 764 C C . ALA A 1 101 ? 7.440 8.122 -8.133 1.00 96.94 101 ALA A C 1
ATOM 766 O O . ALA A 1 101 ? 8.590 8.386 -7.789 1.00 96.94 101 ALA A O 1
ATOM 767 N N . TYR A 1 102 ? 7.124 7.841 -9.401 1.00 97.00 102 TYR A N 1
ATOM 768 C CA . TYR A 1 102 ? 8.108 7.829 -10.481 1.00 97.00 102 TYR A CA 1
ATOM 769 C C . TYR A 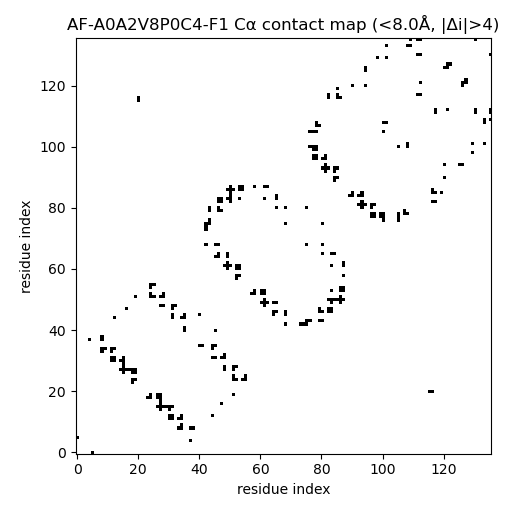1 102 ? 8.689 9.215 -10.745 1.00 97.00 102 TYR A C 1
ATOM 771 O O . TYR A 1 102 ? 9.905 9.368 -10.826 1.00 97.00 102 TYR A O 1
ATOM 779 N N . GLU A 1 103 ? 7.824 10.226 -10.841 1.00 95.88 103 GLU A N 1
ATOM 780 C CA . GLU A 1 103 ? 8.234 11.623 -11.022 1.00 95.88 103 GLU A CA 1
ATOM 781 C C . GLU A 1 103 ? 9.085 12.131 -9.851 1.00 95.88 103 GLU A C 1
ATOM 783 O O . GLU A 1 103 ? 10.016 12.906 -10.053 1.00 95.88 103 GLU A O 1
ATOM 788 N N . ALA A 1 104 ? 8.804 11.655 -8.636 1.00 93.44 104 ALA A N 1
ATOM 789 C CA . ALA A 1 104 ? 9.551 11.989 -7.428 1.00 93.44 104 ALA A CA 1
ATOM 790 C C . ALA A 1 104 ? 10.849 11.178 -7.242 1.00 93.44 104 ALA A C 1
ATOM 792 O O . ALA A 1 104 ? 11.536 11.370 -6.240 1.00 93.44 104 ALA A O 1
ATOM 793 N N . HIS A 1 105 ? 11.186 10.273 -8.170 1.00 91.31 105 HIS A N 1
ATOM 794 C CA . HIS A 1 105 ? 12.310 9.338 -8.044 1.00 91.31 105 HIS A CA 1
ATOM 795 C C . HIS A 1 105 ? 12.288 8.537 -6.729 1.00 91.31 105 HIS A C 1
ATOM 797 O O . HIS A 1 105 ? 13.325 8.308 -6.101 1.00 91.31 105 HIS A O 1
ATOM 803 N N . ASP A 1 106 ? 11.094 8.116 -6.305 1.00 90.12 106 ASP A N 1
ATOM 804 C CA . ASP A 1 106 ? 10.900 7.379 -5.062 1.00 90.12 106 ASP A CA 1
ATOM 805 C C . ASP A 1 106 ? 11.639 6.028 -5.106 1.00 90.12 106 ASP A C 1
ATOM 807 O O . ASP A 1 106 ? 11.384 5.169 -5.958 1.00 90.12 106 ASP A O 1
ATOM 811 N N . LEU A 1 107 ? 12.554 5.827 -4.153 1.00 87.00 107 LEU A N 1
ATOM 812 C CA . LEU A 1 107 ? 13.377 4.623 -4.048 1.00 87.00 107 LEU A CA 1
ATOM 813 C C . LEU A 1 107 ? 12.554 3.352 -3.807 1.00 87.00 107 LEU A C 1
ATOM 815 O O . LEU A 1 107 ? 13.046 2.260 -4.100 1.00 87.00 107 LEU A O 1
ATOM 819 N N . GLN A 1 108 ? 11.317 3.465 -3.314 1.00 88.00 108 GLN A N 1
ATOM 820 C CA . GLN A 1 108 ? 10.436 2.313 -3.111 1.00 88.00 108 GLN A CA 1
ATOM 821 C C . GLN A 1 108 ? 10.082 1.606 -4.428 1.00 88.00 108 GLN A C 1
ATOM 823 O O . GLN A 1 108 ? 9.825 0.401 -4.439 1.00 88.00 108 GLN A O 1
ATOM 828 N N . LEU A 1 109 ? 10.173 2.298 -5.569 1.00 92.56 109 LEU A N 1
ATOM 829 C CA . LEU A 1 109 ? 9.909 1.700 -6.880 1.00 92.56 109 LEU A CA 1
ATOM 830 C C . LEU A 1 109 ? 10.948 0.654 -7.306 1.00 92.56 109 LEU A C 1
ATOM 832 O O . LEU A 1 109 ? 10.678 -0.123 -8.219 1.00 92.56 109 LEU A O 1
ATOM 836 N N . ARG A 1 110 ? 12.103 0.555 -6.632 1.00 89.69 110 ARG A N 1
ATOM 837 C CA . ARG A 1 110 ? 13.157 -0.430 -6.951 1.00 89.69 110 ARG A CA 1
ATOM 838 C C . ARG A 1 110 ? 12.688 -1.891 -6.890 1.00 89.69 110 ARG A C 1
ATOM 840 O O . ARG A 1 110 ? 13.310 -2.758 -7.497 1.00 89.69 110 ARG A O 1
ATOM 847 N N . HIS A 1 111 ? 11.621 -2.173 -6.140 1.00 85.88 111 HIS A N 1
ATOM 848 C CA . HIS A 1 111 ? 11.042 -3.513 -6.005 1.00 85.88 111 HIS A CA 1
ATOM 849 C C . HIS A 1 111 ? 9.660 -3.635 -6.663 1.00 85.88 111 HIS A C 1
ATOM 851 O O . HIS A 1 111 ? 9.054 -4.701 -6.599 1.00 85.88 111 HIS A O 1
ATOM 857 N N . LEU A 1 112 ? 9.186 -2.593 -7.358 1.00 92.62 112 LEU A N 1
ATOM 858 C CA . LEU A 1 112 ? 7.820 -2.471 -7.882 1.00 92.62 112 LEU A CA 1
ATOM 859 C C . LEU A 1 112 ? 7.289 -3.753 -8.550 1.00 92.62 112 LEU A C 1
ATOM 861 O O . LEU A 1 112 ? 6.153 -4.152 -8.299 1.00 92.62 112 LEU A O 1
ATOM 865 N N . ASN A 1 113 ? 8.115 -4.405 -9.376 1.00 90.06 113 ASN A N 1
ATOM 866 C CA . ASN A 1 113 ? 7.720 -5.570 -10.171 1.00 90.06 113 ASN A CA 1
ATOM 867 C C . ASN A 1 113 ? 7.622 -6.881 -9.351 1.00 90.06 113 ASN A C 1
ATOM 869 O O . ASN A 1 113 ? 6.846 -7.777 -9.691 1.00 90.06 113 ASN A O 1
ATOM 873 N N . VAL A 1 114 ? 8.362 -7.000 -8.242 1.00 88.12 114 VAL A N 1
ATOM 874 C CA . VAL A 1 114 ? 8.431 -8.232 -7.423 1.00 88.12 114 VAL A CA 1
ATOM 875 C C . VAL A 1 114 ? 7.5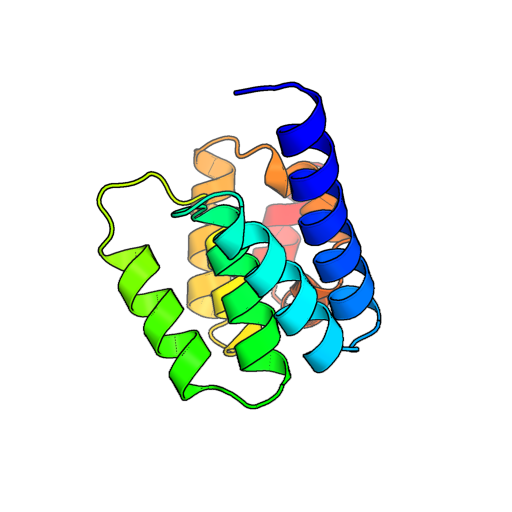16 -8.211 -6.200 1.00 88.12 114 VAL A C 1
ATOM 877 O O . VAL A 1 114 ? 7.198 -9.264 -5.653 1.00 88.12 114 VAL A O 1
ATOM 880 N N . GLU A 1 115 ? 7.058 -7.031 -5.799 1.00 86.06 115 GLU A N 1
ATOM 881 C CA . GLU A 1 115 ? 6.192 -6.837 -4.641 1.00 86.06 115 GLU A CA 1
ATOM 882 C C . GLU A 1 115 ? 4.810 -7.517 -4.799 1.00 86.06 115 GLU A C 1
ATOM 884 O O . GLU A 1 115 ? 4.054 -7.157 -5.709 1.00 86.06 115 GLU A O 1
ATOM 889 N N . PRO A 1 116 ? 4.415 -8.456 -3.909 1.00 86.81 116 PRO A N 1
ATOM 890 C CA . PRO A 1 116 ? 3.160 -9.211 -4.050 1.00 86.81 116 PRO A CA 1
ATOM 891 C C . PRO A 1 116 ? 1.891 -8.359 -3.957 1.00 86.81 116 PRO A C 1
ATOM 893 O O . PRO A 1 116 ? 0.843 -8.727 -4.481 1.00 86.81 116 PRO A O 1
ATOM 896 N N . HIS A 1 117 ? 1.954 -7.212 -3.278 1.00 88.25 117 HIS A N 1
ATOM 897 C CA . HIS A 1 117 ? 0.800 -6.322 -3.178 1.00 88.25 117 HIS A CA 1
ATOM 898 C C . HIS A 1 117 ? 0.413 -5.735 -4.545 1.00 88.25 117 HIS A C 1
ATOM 900 O O . HIS A 1 117 ? -0.754 -5.428 -4.749 1.00 88.25 117 HIS A O 1
ATOM 906 N N . ASN A 1 118 ? 1.335 -5.673 -5.515 1.00 91.50 118 ASN A N 1
ATOM 907 C CA . ASN A 1 118 ? 1.064 -5.167 -6.864 1.00 91.50 118 ASN A CA 1
ATOM 908 C C . ASN A 1 118 ? 0.478 -6.216 -7.821 1.00 91.50 118 ASN A C 1
ATOM 910 O O . ASN A 1 118 ? 0.210 -5.893 -8.978 1.00 91.50 118 ASN A O 1
ATOM 914 N N . ASP A 1 119 ? 0.236 -7.452 -7.369 1.00 91.44 119 ASP A N 1
ATOM 915 C CA . ASP A 1 119 ? -0.281 -8.541 -8.211 1.00 91.44 119 ASP A CA 1
ATOM 916 C C . ASP A 1 119 ? -1.544 -8.132 -8.989 1.00 91.44 119 ASP A C 1
ATOM 918 O O . ASP A 1 119 ? -1.679 -8.445 -10.173 1.00 91.44 119 ASP A O 1
ATOM 922 N N . SER A 1 120 ? -2.446 -7.378 -8.350 1.00 92.94 120 SER A N 1
ATOM 923 C CA . SER A 1 120 ? -3.699 -6.920 -8.968 1.00 92.94 120 SER A CA 1
ATOM 924 C C . SER A 1 120 ? -3.514 -5.848 -10.053 1.00 92.94 120 SER A C 1
ATOM 926 O O . SER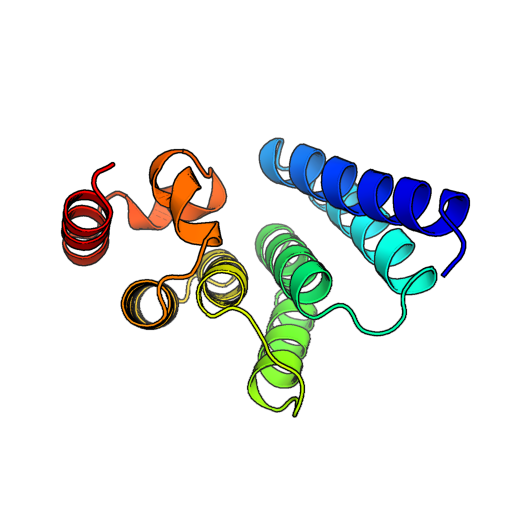 A 1 120 ? -4.429 -5.644 -10.859 1.00 92.94 120 SER A O 1
ATOM 928 N N . LEU A 1 121 ? -2.351 -5.185 -10.081 1.00 96.50 121 LEU A N 1
ATOM 929 C CA . LEU A 1 121 ? -1.992 -4.132 -11.031 1.00 96.50 121 LEU A CA 1
ATOM 930 C C . LEU A 1 121 ? -1.155 -4.647 -12.208 1.00 96.50 121 LEU A C 1
ATOM 932 O O . LEU A 1 121 ? -1.086 -3.977 -13.232 1.00 96.50 121 LEU A O 1
ATOM 936 N N . ARG A 1 122 ? -0.541 -5.835 -12.119 1.00 94.75 122 ARG A N 1
ATOM 937 C CA . ARG A 1 122 ? 0.375 -6.352 -13.162 1.00 94.75 122 ARG A CA 1
ATOM 938 C C . ARG A 1 122 ? -0.256 -6.492 -14.555 1.00 94.75 122 ARG A C 1
ATOM 940 O O . ARG A 1 122 ? 0.451 -6.435 -15.562 1.00 94.75 122 ARG A O 1
ATOM 947 N N . ALA A 1 123 ? -1.572 -6.686 -14.620 1.00 94.06 123 ALA A N 1
ATOM 948 C CA . ALA A 1 123 ? -2.316 -6.763 -15.877 1.00 94.06 123 ALA A CA 1
ATOM 949 C C . ALA A 1 123 ? -2.642 -5.382 -16.481 1.00 94.06 123 ALA A C 1
ATOM 951 O O . ALA A 1 123 ? -3.040 -5.310 -17.641 1.00 94.06 123 ALA A O 1
ATOM 952 N N . GLU A 1 124 ? -2.479 -4.298 -15.720 1.00 97.12 124 GLU A N 1
ATOM 953 C CA . GLU A 1 124 ? -2.856 -2.953 -16.148 1.00 97.12 124 GLU A CA 1
ATOM 954 C C . GLU A 1 124 ? -1.795 -2.376 -17.104 1.00 97.12 124 GLU A C 1
ATOM 956 O O . GLU A 1 124 ? -0.613 -2.307 -16.743 1.00 97.12 124 GLU A O 1
ATOM 961 N N . PRO A 1 125 ? -2.173 -1.880 -18.300 1.00 97.44 125 PRO A N 1
ATOM 962 C CA . PRO A 1 125 ? -1.214 -1.319 -19.256 1.00 97.44 125 PRO A CA 1
ATOM 963 C C . PRO A 1 125 ? -0.373 -0.172 -18.677 1.00 97.44 125 PRO A C 1
ATOM 965 O O . PRO A 1 125 ? 0.822 -0.069 -18.952 1.00 97.44 125 PRO A O 1
ATOM 968 N N . ARG A 1 126 ? -0.983 0.663 -17.822 1.00 97.44 126 ARG A N 1
ATOM 969 C CA . ARG A 1 126 ? -0.304 1.766 -17.119 1.00 97.44 126 ARG A CA 1
ATOM 970 C C . ARG A 1 126 ? 0.790 1.261 -16.174 1.00 97.44 126 ARG A C 1
ATOM 972 O O . ARG A 1 126 ? 1.842 1.885 -16.076 1.00 97.44 126 ARG A O 1
ATOM 979 N N . PHE A 1 127 ? 0.565 0.128 -15.508 1.00 97.50 127 PHE A N 1
ATOM 980 C CA . PHE A 1 127 ? 1.561 -0.484 -14.630 1.00 97.50 127 PHE A CA 1
ATOM 981 C C . PHE A 1 127 ? 2.732 -1.054 -15.436 1.00 97.50 127 PHE A C 1
ATOM 983 O O . PHE A 1 127 ? 3.888 -0.828 -15.097 1.00 97.50 127 PHE A O 1
ATOM 990 N N . GLN A 1 128 ? 2.446 -1.741 -16.545 1.00 97.50 128 GLN A N 1
ATOM 991 C CA . GLN A 1 128 ? 3.476 -2.298 -17.430 1.00 97.50 128 GLN A CA 1
ATOM 992 C C . GLN A 1 128 ? 4.348 -1.209 -18.070 1.00 97.50 128 GLN A C 1
ATOM 994 O O . GLN A 1 128 ? 5.553 -1.387 -18.240 1.00 97.50 128 GLN A O 1
ATOM 999 N N . ASP A 1 129 ? 3.757 -0.070 -18.438 1.00 97.50 129 ASP A N 1
ATOM 1000 C CA . ASP A 1 129 ? 4.510 1.099 -18.896 1.00 97.50 129 ASP A CA 1
ATOM 1001 C C . ASP A 1 129 ? 5.409 1.675 -17.802 1.00 97.50 129 ASP A C 1
ATOM 1003 O O . ASP A 1 129 ? 6.597 1.902 -18.034 1.00 97.50 129 ASP A O 1
ATOM 1007 N N . LEU A 1 130 ? 4.872 1.829 -16.591 1.00 97.12 130 LEU A N 1
ATOM 1008 C CA . LEU A 1 130 ? 5.641 2.299 -15.449 1.00 97.12 130 LEU A CA 1
ATOM 1009 C C . LEU A 1 130 ? 6.840 1.388 -15.143 1.00 97.12 130 LEU A C 1
ATOM 1011 O O . LEU A 1 130 ? 7.950 1.889 -14.995 1.00 97.12 130 LEU A O 1
ATOM 1015 N N . VAL A 1 131 ? 6.648 0.066 -15.099 1.00 96.69 131 VAL A N 1
ATOM 1016 C CA . VAL A 1 131 ? 7.730 -0.914 -14.879 1.00 96.69 131 VAL A CA 1
ATOM 1017 C C . VAL A 1 131 ? 8.856 -0.729 -15.905 1.00 96.69 131 VAL A C 1
ATOM 1019 O O . VAL A 1 131 ? 10.019 -0.596 -15.522 1.00 96.69 131 VAL A O 1
ATOM 1022 N N . ARG A 1 132 ? 8.514 -0.585 -17.196 1.00 96.50 132 ARG A N 1
ATOM 1023 C CA . ARG A 1 132 ? 9.495 -0.306 -18.261 1.00 96.50 132 ARG A CA 1
ATOM 1024 C C . ARG A 1 132 ? 10.231 1.018 -18.050 1.00 96.50 132 ARG A C 1
ATOM 1026 O O . ARG A 1 132 ? 11.437 1.083 -18.263 1.00 96.50 132 ARG A O 1
ATOM 1033 N N . ARG A 1 133 ? 9.525 2.070 -17.627 1.00 95.69 133 ARG A N 1
ATOM 1034 C CA . ARG A 1 133 ? 10.099 3.400 -17.357 1.00 95.69 133 ARG A CA 1
ATOM 1035 C C . ARG A 1 133 ? 11.029 3.422 -16.143 1.00 95.69 133 ARG A C 1
ATOM 1037 O O . ARG A 1 133 ? 11.965 4.220 -16.128 1.00 95.69 133 ARG A O 1
ATOM 1044 N N . VAL A 1 134 ? 10.770 2.583 -15.137 1.00 94.19 134 VAL A N 1
ATOM 1045 C CA . VAL A 1 134 ? 11.660 2.365 -13.979 1.00 94.19 134 VAL A CA 1
ATOM 1046 C C . VAL A 1 134 ? 12.890 1.537 -14.380 1.00 94.19 134 VAL A C 1
ATOM 1048 O O . VAL A 1 134 ? 13.947 1.694 -13.776 1.00 94.19 134 VAL A O 1
ATOM 1051 N N . GLY A 1 135 ? 12.776 0.708 -15.423 1.00 93.69 135 GLY A N 1
ATOM 1052 C CA . GLY A 1 135 ? 13.850 -0.158 -15.920 1.00 93.69 135 GLY A CA 1
ATOM 1053 C C . GLY A 1 135 ? 13.850 -1.558 -15.296 1.00 93.69 135 GLY A C 1
ATOM 1054 O O . GLY A 1 135 ? 14.924 -2.123 -15.091 1.00 93.69 135 GLY A O 1
ATOM 1055 N N . LEU A 1 136 ? 12.664 -2.087 -14.966 1.00 90.56 136 LEU A N 1
ATOM 1056 C CA . LEU A 1 136 ? 12.435 -3.399 -14.336 1.00 90.56 136 LEU A CA 1
ATOM 1057 C C . LEU A 1 136 ? 11.719 -4.403 -15.252 1.00 90.56 136 LEU A C 1
ATOM 1059 O O . LEU A 1 136 ? 11.249 -3.999 -16.340 1.00 90.56 136 LEU A O 1
#